Protein AF-A0ABD6BR09-F1 (afdb_monomer_lite)

Structure (mmCIF, N/CA/C/O backbone):
data_AF-A0ABD6BR09-F1
#
_entry.id   AF-A0ABD6BR09-F1
#
loop_
_atom_site.group_PDB
_atom_site.id
_atom_site.type_symbol
_atom_site.label_atom_id
_atom_site.label_alt_id
_atom_site.label_comp_id
_atom_site.label_asym_id
_atom_site.label_entity_id
_atom_site.label_seq_id
_atom_site.pdbx_PDB_ins_code
_atom_site.Cartn_x
_atom_site.Cartn_y
_atom_site.Cartn_z
_atom_site.occupancy
_atom_site.B_iso_or_equiv
_atom_site.auth_seq_id
_atom_site.auth_comp_id
_atom_site.auth_asym_id
_atom_site.auth_atom_id
_atom_site.pdbx_PDB_model_num
ATOM 1 N N . MET A 1 1 ? 2.928 27.603 -24.855 1.00 39.19 1 MET A N 1
ATOM 2 C CA . MET A 1 1 ? 3.794 26.408 -24.837 1.00 39.19 1 MET A CA 1
ATOM 3 C C . MET A 1 1 ? 3.555 25.740 -23.504 1.00 39.19 1 MET A C 1
ATOM 5 O O . MET A 1 1 ? 3.618 26.422 -22.491 1.00 39.19 1 MET A O 1
ATOM 9 N N . SER A 1 2 ? 3.087 24.499 -23.564 1.00 41.56 2 SER A N 1
ATOM 10 C CA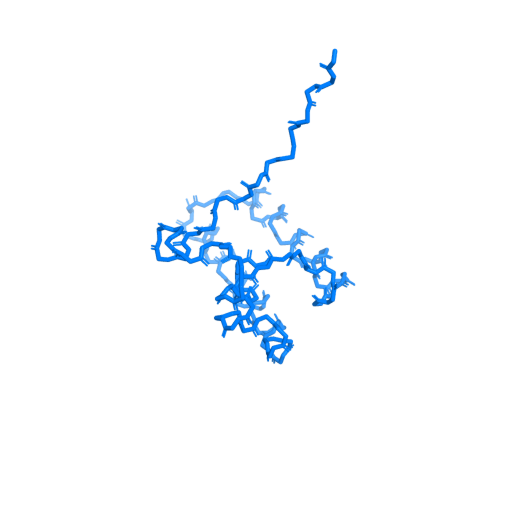 . SER A 1 2 ? 2.477 23.740 -22.475 1.00 41.56 2 SER A CA 1
ATOM 11 C C . SER A 1 2 ? 3.415 23.563 -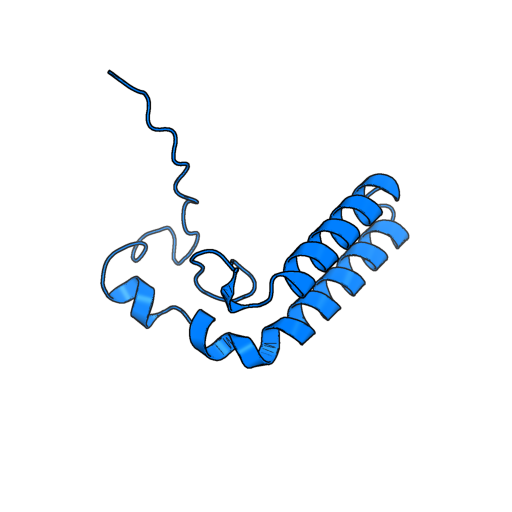21.282 1.00 41.56 2 SER A C 1
ATOM 13 O O . SER A 1 2 ? 4.588 23.255 -21.471 1.00 41.56 2 SER A O 1
ATOM 15 N N . GLY A 1 3 ? 2.884 23.770 -20.075 1.00 40.75 3 GLY A N 1
ATOM 16 C CA . GLY A 1 3 ? 3.529 23.362 -18.834 1.00 40.75 3 GLY A CA 1
ATOM 17 C C . GLY A 1 3 ? 3.370 21.857 -18.679 1.00 40.75 3 GLY A C 1
ATOM 18 O O . GLY A 1 3 ? 2.259 21.374 -18.480 1.00 40.75 3 GLY A O 1
ATOM 19 N N . ASP A 1 4 ? 4.476 21.144 -18.833 1.00 42.34 4 ASP A N 1
ATOM 20 C CA . ASP A 1 4 ? 4.616 19.772 -18.379 1.00 42.34 4 ASP A CA 1
ATOM 21 C C . ASP A 1 4 ? 4.878 19.819 -16.868 1.00 42.34 4 ASP A C 1
ATOM 23 O O . ASP A 1 4 ? 5.876 20.376 -16.414 1.00 42.34 4 ASP A O 1
ATOM 27 N N . THR A 1 5 ? 3.918 19.344 -16.081 1.00 46.31 5 THR A N 1
ATOM 28 C CA . THR A 1 5 ? 4.057 19.138 -14.634 1.00 46.31 5 THR A CA 1
ATOM 29 C C . THR A 1 5 ? 3.987 17.640 -14.375 1.00 46.31 5 THR A C 1
ATOM 31 O O . THR A 1 5 ? 3.120 17.155 -13.657 1.00 46.31 5 THR A O 1
ATOM 34 N N . GLY A 1 6 ? 4.887 16.890 -15.010 1.00 38.06 6 GLY A N 1
ATOM 35 C CA . GLY A 1 6 ? 5.287 15.578 -14.526 1.00 38.06 6 GLY A CA 1
ATOM 36 C C . GLY A 1 6 ? 6.182 15.777 -13.309 1.00 38.06 6 GLY A C 1
ATOM 37 O O . GLY A 1 6 ? 7.363 16.088 -13.448 1.00 38.06 6 GLY A O 1
ATOM 38 N N . GLY A 1 7 ? 5.605 15.680 -12.111 1.00 38.31 7 GLY A N 1
ATOM 39 C CA . GLY A 1 7 ? 6.371 15.644 -10.871 1.00 38.31 7 GLY A CA 1
ATOM 40 C C . GLY A 1 7 ? 7.259 14.407 -10.876 1.00 38.31 7 GLY A C 1
ATOM 41 O O . GLY A 1 7 ? 6.787 13.317 -10.576 1.00 38.31 7 GLY A O 1
ATOM 42 N N . ASN A 1 8 ? 8.529 14.571 -11.249 1.00 48.22 8 ASN A N 1
ATOM 43 C CA . ASN A 1 8 ? 9.554 13.586 -10.931 1.00 48.22 8 ASN A CA 1
ATOM 44 C C . ASN A 1 8 ? 9.557 13.450 -9.410 1.00 48.22 8 ASN A C 1
ATOM 46 O O . ASN A 1 8 ? 9.937 14.398 -8.723 1.00 48.22 8 ASN A O 1
ATOM 50 N N . ALA A 1 9 ? 9.103 12.311 -8.894 1.00 55.22 9 ALA A N 1
ATOM 51 C CA . ALA A 1 9 ? 9.336 11.951 -7.508 1.00 55.22 9 ALA A CA 1
ATOM 52 C C . ALA A 1 9 ? 10.857 12.005 -7.279 1.00 55.22 9 ALA A C 1
ATOM 54 O O . ALA A 1 9 ? 11.615 11.238 -7.877 1.00 55.22 9 ALA A O 1
ATOM 55 N N . GLU A 1 10 ? 11.319 12.998 -6.516 1.00 56.19 10 GLU A N 1
ATOM 56 C CA . GLU A 1 10 ? 12.731 13.160 -6.170 1.00 56.19 10 GLU A CA 1
ATOM 57 C C . GLU A 1 10 ? 13.180 11.907 -5.410 1.00 56.19 10 GLU A C 1
ATOM 59 O O . GLU A 1 10 ? 12.752 11.655 -4.285 1.00 56.19 10 GLU A O 1
ATOM 64 N N . THR A 1 11 ? 14.023 11.085 -6.037 1.00 60.41 11 THR A N 1
ATOM 65 C CA . THR A 1 11 ? 14.483 9.836 -5.423 1.00 60.41 11 THR A CA 1
ATOM 66 C C . THR A 1 11 ? 15.416 10.125 -4.246 1.00 60.41 11 THR A C 1
ATOM 68 O O . THR A 1 11 ? 16.453 10.788 -4.364 1.00 60.41 11 THR A O 1
ATOM 71 N N . VAL A 1 12 ? 15.069 9.584 -3.077 1.00 65.75 12 VAL A N 1
ATOM 72 C CA . VAL A 1 12 ? 15.793 9.828 -1.817 1.00 65.75 12 VAL A CA 1
ATOM 73 C C . VAL A 1 12 ? 17.134 9.071 -1.778 1.00 65.75 12 VAL A C 1
ATOM 75 O O . VAL A 1 12 ? 18.018 9.361 -0.956 1.00 65.75 12 VAL A O 1
ATOM 78 N N . VAL A 1 13 ? 17.352 8.144 -2.719 1.00 65.44 13 VAL A N 1
ATOM 79 C CA . VAL A 1 13 ? 18.515 7.255 -2.768 1.00 65.44 13 VAL A CA 1
ATOM 80 C C . VAL A 1 13 ? 19.819 8.053 -2.836 1.00 65.44 13 VAL A C 1
ATOM 82 O O . VAL A 1 13 ? 20.198 8.663 -3.839 1.00 65.44 13 VAL A O 1
ATOM 85 N N . ARG A 1 14 ? 20.557 8.025 -1.719 1.00 71.56 14 ARG A N 1
ATOM 86 C CA . ARG A 1 14 ? 21.867 8.679 -1.535 1.00 71.56 14 ARG A CA 1
ATOM 87 C C .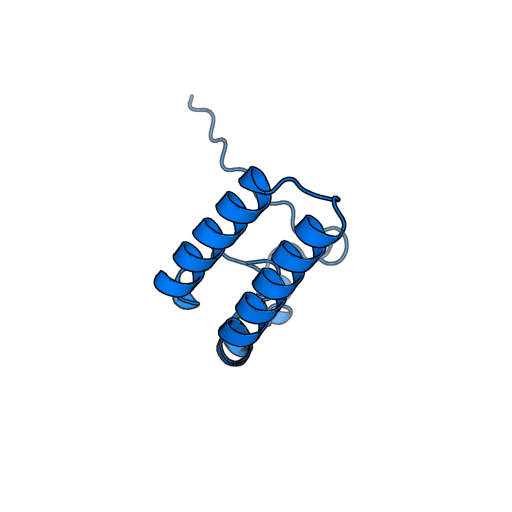 ARG A 1 14 ? 21.884 10.181 -1.866 1.00 71.56 14 ARG A C 1
ATOM 89 O O . ARG A 1 14 ? 22.956 10.687 -2.231 1.00 71.56 14 ARG A O 1
ATOM 96 N N . ARG A 1 15 ? 20.762 10.885 -1.653 1.00 76.12 15 ARG A N 1
ATOM 97 C CA . ARG A 1 15 ? 20.568 12.309 -2.001 1.00 76.12 15 ARG A CA 1
ATOM 98 C C . ARG A 1 15 ? 20.835 12.565 -3.482 1.00 76.12 15 ARG A C 1
ATOM 100 O O . ARG A 1 15 ? 21.722 13.343 -3.824 1.00 76.12 15 ARG A O 1
ATOM 107 N N . GLU A 1 16 ? 20.168 11.800 -4.336 1.00 71.31 16 GLU A N 1
ATOM 108 C CA . GLU A 1 16 ? 20.179 11.944 -5.797 1.00 71.31 16 GLU A CA 1
ATOM 109 C C . GLU A 1 16 ? 21.514 11.705 -6.519 1.00 71.31 16 GLU A C 1
ATOM 111 O O . GLU A 1 16 ? 21.559 11.682 -7.748 1.00 71.31 16 GLU A O 1
ATOM 116 N N . ARG A 1 17 ? 22.619 11.457 -5.801 1.00 71.00 17 ARG A N 1
ATOM 117 C CA . ARG A 1 17 ? 23.955 11.269 -6.407 1.00 71.00 17 ARG A CA 1
ATOM 118 C C . ARG A 1 17 ? 24.017 10.135 -7.436 1.00 71.00 17 ARG A C 1
ATOM 120 O O . ARG A 1 17 ? 24.960 10.087 -8.220 1.00 71.00 17 ARG A O 1
ATOM 127 N N . PHE A 1 18 ? 23.032 9.240 -7.413 1.00 68.50 18 PHE A N 1
ATOM 128 C CA . PHE A 1 18 ? 22.877 8.118 -8.333 1.00 68.50 18 PHE A CA 1
ATOM 129 C C . PHE A 1 18 ? 21.436 7.989 -8.857 1.00 68.50 18 PHE A C 1
ATOM 131 O O . PHE A 1 18 ? 21.014 6.899 -9.226 1.00 68.50 18 PHE A O 1
ATOM 138 N N . ALA A 1 19 ? 20.683 9.096 -8.892 1.00 66.19 19 ALA A N 1
ATOM 139 C CA . ALA A 1 19 ? 19.276 9.125 -9.297 1.00 66.19 19 ALA A CA 1
ATOM 140 C C . ALA A 1 19 ? 19.024 8.735 -10.763 1.00 66.19 19 ALA A C 1
ATOM 142 O O . ALA A 1 19 ? 17.887 8.444 -11.125 1.00 66.19 19 ALA A O 1
ATOM 143 N N . GLY A 1 20 ? 20.058 8.745 -11.610 1.00 68.06 20 GLY A N 1
ATOM 144 C CA . GLY A 1 20 ? 19.929 8.521 -13.045 1.00 68.06 20 GLY A CA 1
ATOM 145 C C . GLY A 1 20 ? 20.989 7.591 -13.627 1.00 68.06 20 GLY A C 1
ATOM 146 O O . GLY A 1 20 ? 22.051 7.352 -13.047 1.00 68.06 20 GLY A O 1
ATOM 147 N N . GLY A 1 21 ? 20.697 7.095 -14.827 1.00 72.94 21 GLY A N 1
ATOM 148 C CA . GLY A 1 21 ? 21.591 6.223 -15.580 1.00 72.94 21 GLY A CA 1
ATOM 149 C C . GLY A 1 21 ? 21.693 4.798 -15.013 1.00 72.94 21 GLY A C 1
ATOM 150 O O . GLY A 1 21 ? 20.918 4.412 -14.139 1.00 72.94 21 GLY A O 1
ATOM 151 N N . PRO A 1 22 ? 22.664 3.999 -15.493 1.00 78.50 22 PRO A N 1
ATOM 152 C CA . PRO A 1 22 ? 22.753 2.560 -15.204 1.00 78.50 22 PRO A CA 1
ATOM 153 C C . PRO A 1 22 ? 22.908 2.203 -13.719 1.00 78.50 22 PRO A C 1
ATOM 155 O O . PRO A 1 22 ? 22.680 1.063 -13.324 1.00 78.50 22 PRO A O 1
ATOM 15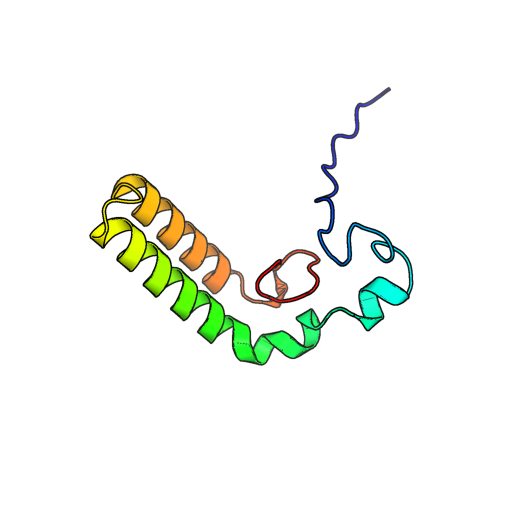8 N N . ALA A 1 23 ? 23.321 3.165 -12.890 1.00 81.19 23 ALA A N 1
ATOM 159 C CA . ALA A 1 23 ? 23.437 2.967 -11.453 1.00 81.19 23 ALA A CA 1
ATOM 160 C C . ALA A 1 23 ? 22.068 2.742 -10.793 1.00 81.19 23 ALA A C 1
ATOM 162 O O . ALA A 1 23 ? 21.989 1.939 -9.872 1.00 81.19 23 ALA A O 1
ATOM 163 N N . ARG A 1 24 ? 20.996 3.390 -11.279 1.00 78.94 24 ARG A N 1
ATOM 164 C CA . ARG A 1 24 ? 19.640 3.248 -10.721 1.00 78.94 24 ARG A CA 1
ATOM 165 C C . ARG A 1 24 ? 19.138 1.811 -10.860 1.00 78.94 24 ARG A C 1
ATOM 167 O O . ARG A 1 24 ? 18.823 1.182 -9.860 1.00 78.94 24 ARG A O 1
ATOM 174 N N . SER A 1 25 ? 19.186 1.261 -12.074 1.00 80.31 25 SER A N 1
ATOM 175 C CA . SER A 1 25 ? 18.784 -0.128 -12.334 1.00 80.31 25 SER A CA 1
ATOM 176 C C . SER A 1 25 ? 19.653 -1.150 -11.602 1.00 80.31 25 SER A C 1
ATOM 178 O O . SER A 1 25 ? 19.184 -2.224 -11.268 1.00 80.31 25 SER A O 1
ATOM 180 N N . PHE A 1 26 ? 20.933 -0.841 -11.365 1.00 85.12 26 PHE A N 1
ATOM 181 C CA . PHE A 1 26 ? 21.823 -1.735 -10.622 1.00 85.12 26 PHE A CA 1
ATOM 182 C C . PHE A 1 26 ? 21.511 -1.776 -9.119 1.00 85.12 26 PHE A C 1
ATOM 184 O O . PHE A 1 26 ? 21.793 -2.776 -8.466 1.00 85.12 26 PHE A O 1
ATOM 191 N N . MET A 1 27 ? 21.002 -0.678 -8.560 1.00 85.38 27 MET A N 1
ATOM 192 C CA . MET A 1 27 ? 20.685 -0.577 -7.135 1.00 85.38 27 MET A CA 1
ATOM 193 C C . MET A 1 27 ? 19.262 -1.028 -6.809 1.00 85.38 27 MET A C 1
ATOM 195 O O . MET A 1 27 ? 19.033 -1.404 -5.668 1.00 85.38 27 MET A O 1
ATOM 199 N N . SER A 1 28 ? 18.346 -0.988 -7.779 1.00 88.75 28 SER A N 1
ATOM 200 C CA . SER A 1 28 ? 16.959 -1.397 -7.574 1.00 88.75 28 SER A CA 1
ATOM 201 C C . SER A 1 28 ? 16.848 -2.887 -7.248 1.00 88.75 28 SER A C 1
ATOM 203 O O . SER A 1 28 ? 17.485 -3.726 -7.893 1.00 88.75 28 SER A O 1
ATOM 205 N N . SER A 1 29 ? 16.023 -3.205 -6.253 1.00 93.00 29 SER A N 1
ATOM 206 C CA . SER A 1 29 ? 15.600 -4.564 -5.912 1.00 93.00 29 SER A CA 1
ATOM 207 C C . SER A 1 29 ? 14.171 -4.878 -6.348 1.00 93.00 29 SER A C 1
ATOM 209 O O . SER A 1 29 ? 13.756 -6.021 -6.180 1.00 93.00 29 SER A O 1
ATOM 211 N N . LEU A 1 30 ? 13.453 -3.930 -6.962 1.00 92.44 30 LEU A N 1
ATOM 212 C CA . LEU A 1 30 ? 12.025 -4.039 -7.279 1.00 92.44 30 LEU A CA 1
ATOM 213 C C . LEU A 1 30 ? 11.651 -5.356 -7.989 1.00 92.44 30 LEU A C 1
ATOM 215 O O . LEU A 1 30 ? 10.792 -6.089 -7.511 1.00 92.44 30 LEU A O 1
ATOM 219 N N . ASP A 1 31 ? 12.373 -5.750 -9.046 1.00 90.81 31 ASP A N 1
ATOM 220 C CA . ASP A 1 31 ? 12.135 -7.027 -9.752 1.00 90.81 31 ASP A CA 1
ATOM 221 C C . ASP A 1 31 ? 12.285 -8.268 -8.845 1.00 90.81 31 ASP A C 1
ATOM 223 O O . ASP A 1 31 ? 11.655 -9.304 -9.059 1.00 90.81 31 ASP A O 1
ATOM 227 N N . ALA A 1 32 ? 13.163 -8.203 -7.841 1.00 91.94 32 ALA A N 1
ATOM 228 C CA . ALA A 1 32 ? 13.386 -9.287 -6.888 1.00 91.94 32 ALA A CA 1
ATOM 229 C C . ALA A 1 32 ? 12.384 -9.267 -5.717 1.00 91.94 32 ALA A C 1
ATOM 231 O O . ALA A 1 32 ? 12.197 -10.300 -5.054 1.00 91.94 32 ALA A O 1
ATOM 232 N N . ASP A 1 33 ? 11.742 -8.126 -5.468 1.00 96.38 33 ASP A N 1
ATOM 233 C CA . ASP A 1 33 ? 10.861 -7.886 -4.325 1.00 96.38 33 ASP A CA 1
ATOM 234 C C . ASP A 1 33 ? 9.413 -8.334 -4.556 1.00 96.38 33 ASP A C 1
ATOM 236 O O . ASP A 1 33 ? 8.635 -8.416 -3.604 1.00 96.38 33 ASP A O 1
ATOM 240 N N . THR A 1 34 ? 9.078 -8.832 -5.751 1.00 94.88 34 THR A N 1
ATOM 241 C CA . THR A 1 34 ? 7.801 -9.527 -6.014 1.00 94.88 34 THR A CA 1
ATOM 242 C C . THR A 1 34 ? 7.488 -10.599 -4.964 1.00 94.88 34 THR A C 1
ATOM 244 O O . THR A 1 34 ? 6.336 -10.826 -4.603 1.00 94.88 34 THR A O 1
ATOM 247 N N . ARG A 1 35 ? 8.522 -11.259 -4.423 1.00 94.88 35 ARG A N 1
ATOM 248 C CA . ARG A 1 35 ? 8.378 -12.300 -3.392 1.00 94.88 35 ARG A CA 1
ATOM 249 C C . ARG A 1 35 ? 7.982 -11.768 -2.007 1.00 94.88 35 ARG A C 1
ATOM 251 O O . ARG A 1 35 ? 7.558 -12.570 -1.178 1.00 94.88 35 ARG A O 1
ATOM 258 N N . ILE A 1 36 ? 8.194 -10.480 -1.731 1.00 96.31 36 ILE A N 1
ATOM 259 C CA . ILE A 1 36 ? 7.881 -9.836 -0.446 1.00 96.31 36 ILE A CA 1
ATOM 260 C C . ILE A 1 36 ? 6.686 -8.880 -0.522 1.00 96.31 36 ILE A C 1
ATOM 262 O O . ILE A 1 36 ? 6.155 -8.552 0.529 1.00 96.31 36 ILE A O 1
ATOM 266 N N . PHE A 1 37 ? 6.201 -8.528 -1.717 1.00 97.38 37 PHE A N 1
ATOM 267 C CA . PHE A 1 37 ? 5.051 -7.636 -1.935 1.00 97.38 37 PHE A CA 1
ATOM 268 C C . PHE A 1 37 ? 3.849 -7.905 -1.014 1.00 97.38 37 PHE A C 1
ATOM 270 O O . PHE A 1 37 ? 3.378 -7.020 -0.311 1.00 97.38 37 PHE A O 1
ATOM 277 N N . ALA A 1 38 ? 3.388 -9.156 -0.936 1.00 97.56 38 ALA A N 1
ATOM 278 C CA . ALA A 1 38 ? 2.249 -9.501 -0.082 1.00 97.56 38 ALA A CA 1
ATOM 279 C C . ALA A 1 38 ? 2.544 -9.335 1.422 1.00 97.56 38 ALA A C 1
ATOM 281 O O . ALA A 1 38 ? 1.645 -9.058 2.212 1.00 97.56 38 ALA A O 1
ATOM 282 N N . ALA A 1 39 ? 3.798 -9.539 1.833 1.00 97.88 39 ALA A N 1
ATOM 283 C CA . ALA A 1 39 ? 4.201 -9.338 3.220 1.00 97.88 39 ALA A CA 1
ATOM 284 C C . ALA A 1 39 ? 4.298 -7.846 3.559 1.00 97.88 39 ALA A C 1
ATOM 286 O O . ALA A 1 39 ? 3.934 -7.473 4.669 1.00 97.88 39 ALA A O 1
ATOM 287 N N . ASP A 1 40 ? 4.745 -7.025 2.610 1.00 98.06 40 ASP A N 1
ATOM 288 C CA . ASP A 1 40 ? 4.822 -5.574 2.749 1.00 98.06 40 ASP A CA 1
ATOM 289 C C . ASP A 1 40 ? 3.430 -4.961 2.956 1.00 98.06 40 ASP A C 1
ATOM 291 O O . ASP A 1 40 ? 3.154 -4.384 4.007 1.00 98.06 40 ASP A O 1
ATOM 295 N N . LEU A 1 41 ? 2.478 -5.291 2.073 1.00 98.25 41 LEU A N 1
ATOM 296 C CA . LEU A 1 41 ? 1.069 -4.909 2.228 1.00 98.25 41 LEU A CA 1
ATOM 297 C C . LEU A 1 41 ? 0.479 -5.348 3.578 1.00 98.25 41 LEU A C 1
ATOM 299 O O . LEU A 1 41 ? -0.270 -4.609 4.217 1.00 98.25 41 LEU A O 1
ATOM 303 N N . ALA A 1 42 ? 0.808 -6.556 4.045 1.00 98.50 42 ALA A N 1
ATOM 304 C CA . ALA A 1 42 ? 0.330 -7.037 5.338 1.00 98.50 42 ALA A CA 1
ATOM 305 C C . ALA A 1 42 ? 0.904 -6.228 6.516 1.00 98.50 42 ALA A C 1
ATOM 307 O O . ALA A 1 42 ? 0.195 -5.988 7.499 1.00 98.50 42 ALA A O 1
ATOM 308 N N . VAL A 1 43 ? 2.172 -5.814 6.429 1.00 98.50 43 VAL A N 1
ATOM 309 C CA . VAL A 1 43 ? 2.822 -4.961 7.431 1.00 98.50 43 VAL A CA 1
ATOM 310 C C . VAL A 1 43 ? 2.208 -3.568 7.421 1.00 98.50 43 VAL A C 1
ATOM 312 O O . VAL A 1 43 ? 1.876 -3.071 8.498 1.00 98.50 43 VAL A O 1
ATOM 315 N N . ASP A 1 44 ? 1.972 -2.984 6.250 1.00 98.56 44 ASP A N 1
ATOM 316 C CA . ASP A 1 44 ? 1.356 -1.664 6.125 1.00 98.56 44 ASP A CA 1
ATOM 317 C C . ASP A 1 44 ? -0.046 -1.635 6.715 1.00 98.56 44 ASP A C 1
ATOM 319 O O . ASP A 1 44 ? -0.349 -0.780 7.543 1.00 98.56 44 ASP A O 1
ATOM 323 N N . ARG A 1 45 ? -0.881 -2.636 6.416 1.00 98.69 45 ARG A N 1
ATOM 324 C CA . ARG A 1 45 ? -2.215 -2.756 7.028 1.00 98.69 45 ARG A CA 1
ATOM 325 C C . ARG A 1 45 ? -2.142 -2.825 8.547 1.00 98.69 45 ARG A C 1
ATOM 327 O O . ARG A 1 45 ? -2.876 -2.120 9.241 1.00 98.69 45 ARG A O 1
ATOM 334 N N . ALA A 1 46 ? -1.255 -3.669 9.074 1.00 98.75 46 ALA A N 1
ATOM 335 C CA . ALA A 1 46 ? -1.059 -3.789 10.514 1.00 98.75 46 ALA A CA 1
ATOM 336 C C . ALA A 1 46 ? -0.566 -2.468 11.125 1.00 98.75 46 ALA A C 1
ATOM 338 O O . ALA A 1 46 ? -0.996 -2.091 12.217 1.00 98.75 46 ALA A O 1
ATOM 339 N N . HIS A 1 47 ? 0.304 -1.748 10.416 1.00 98.81 47 HIS A N 1
ATOM 340 C CA . HIS A 1 47 ? 0.811 -0.455 10.841 1.00 98.81 47 HIS A CA 1
ATOM 341 C C . HIS A 1 47 ? -0.292 0.607 10.850 1.00 98.81 47 HIS A C 1
ATOM 343 O O . HIS A 1 47 ? -0.463 1.273 11.866 1.00 98.81 47 HIS A O 1
ATOM 349 N N . THR A 1 48 ? -1.094 0.719 9.790 1.00 98.81 48 THR A N 1
ATOM 350 C CA . THR A 1 48 ? -2.228 1.650 9.700 1.00 98.81 48 THR A CA 1
ATOM 351 C C . THR A 1 48 ? -3.235 1.426 10.825 1.00 98.81 48 THR A C 1
ATOM 353 O O . THR A 1 48 ? -3.619 2.384 11.496 1.00 98.81 48 THR A O 1
ATOM 356 N N . VAL A 1 49 ? -3.616 0.171 11.091 1.00 98.75 49 VAL A N 1
ATOM 357 C CA . VAL A 1 49 ? -4.514 -0.163 12.212 1.00 98.75 49 VAL A CA 1
ATOM 358 C C . VAL A 1 49 ? -3.895 0.260 13.541 1.00 98.75 49 VAL A C 1
ATOM 360 O O . VAL A 1 49 ? -4.547 0.927 14.343 1.00 98.75 49 VAL A O 1
ATOM 363 N N . MET A 1 50 ? -2.618 -0.058 13.761 1.00 98.75 50 MET A N 1
ATOM 364 C CA . MET A 1 50 ? -1.912 0.343 14.976 1.00 98.75 50 MET A CA 1
ATOM 365 C C . MET A 1 50 ? -1.870 1.872 15.136 1.00 98.75 50 MET A C 1
ATOM 367 O O . MET A 1 50 ? -2.117 2.369 16.234 1.00 98.75 50 MET A O 1
ATOM 371 N N . LEU A 1 51 ? -1.618 2.636 14.067 1.00 98.88 51 LEU A N 1
ATOM 372 C CA . LEU A 1 51 ? -1.616 4.103 14.112 1.00 98.88 51 LEU A CA 1
ATOM 373 C C . LEU A 1 51 ? -2.981 4.668 14.538 1.00 98.88 51 LEU A C 1
ATOM 375 O O . LEU A 1 51 ? -3.019 5.618 15.326 1.00 98.88 51 LEU A O 1
ATOM 379 N N . ALA A 1 52 ? -4.080 4.079 14.058 1.00 98.75 52 ALA A N 1
ATOM 380 C CA . ALA A 1 52 ? -5.434 4.452 14.464 1.00 98.75 52 ALA A CA 1
ATOM 381 C C . ALA A 1 52 ? -5.691 4.116 15.944 1.00 98.75 52 ALA A C 1
ATOM 383 O O . ALA A 1 52 ? -6.134 4.970 16.711 1.00 98.75 52 ALA A O 1
ATOM 384 N N . GLU A 1 53 ? -5.314 2.913 16.394 1.00 98.62 53 GLU A N 1
ATOM 385 C CA . GLU A 1 53 ? -5.447 2.496 17.799 1.00 98.62 53 GLU A CA 1
ATOM 386 C C . GLU A 1 53 ? -4.638 3.377 18.767 1.00 98.62 53 GLU A C 1
ATOM 388 O O . GLU A 1 53 ? -5.049 3.594 19.909 1.00 98.62 53 GLU A O 1
ATOM 393 N N . GLN A 1 54 ? -3.490 3.902 18.324 1.00 98.75 54 GLN A N 1
ATOM 394 C CA . GLN A 1 54 ? -2.681 4.856 19.092 1.00 98.75 54 GLN A CA 1
ATOM 395 C C . GLN A 1 54 ? -3.201 6.302 19.015 1.00 98.75 54 GLN A C 1
ATOM 397 O O . GLN A 1 54 ? -2.634 7.186 19.661 1.00 98.75 54 GLN A O 1
ATOM 402 N N . GLY A 1 55 ? -4.260 6.567 18.243 1.00 98.31 55 GLY A N 1
ATOM 403 C CA . GLY A 1 55 ? -4.817 7.906 18.041 1.00 98.31 55 GLY A CA 1
ATOM 404 C C . GLY A 1 55 ? -3.883 8.852 17.282 1.00 98.31 55 GLY A C 1
ATOM 405 O O . GLY A 1 55 ? -3.971 10.067 17.462 1.00 98.31 55 GLY A O 1
ATOM 406 N N . ILE A 1 56 ? -2.959 8.310 16.480 1.00 98.75 56 ILE A N 1
ATOM 407 C CA . ILE A 1 56 ? -2.033 9.094 15.649 1.00 98.75 56 ILE A CA 1
ATOM 408 C C . ILE A 1 56 ? -2.735 9.560 14.368 1.00 98.75 56 ILE A C 1
ATOM 410 O O . ILE A 1 56 ? -2.501 10.682 13.919 1.00 98.75 56 ILE A O 1
ATOM 414 N N . ILE A 1 57 ? -3.614 8.721 13.818 1.00 98.62 57 ILE A N 1
ATOM 415 C CA . ILE A 1 57 ? -4.507 9.038 12.696 1.00 98.62 57 ILE A CA 1
ATOM 416 C C . ILE A 1 57 ? -5.961 8.767 13.099 1.00 98.62 57 ILE A C 1
ATOM 418 O O . ILE A 1 57 ? -6.210 7.995 14.026 1.00 98.62 57 ILE A O 1
ATOM 422 N N . GLY A 1 58 ? -6.915 9.423 12.434 1.00 98.50 58 GLY A N 1
ATOM 423 C CA . GLY A 1 58 ? -8.343 9.172 12.650 1.00 98.50 58 GLY A CA 1
ATOM 424 C C . GLY A 1 58 ? -8.845 7.939 11.894 1.00 98.50 58 GLY A C 1
ATOM 425 O O . GLY A 1 58 ? -8.232 7.522 10.914 1.00 98.50 58 GLY A O 1
ATOM 426 N N . ASP A 1 59 ? -9.991 7.397 12.315 1.00 98.38 59 ASP A N 1
ATOM 427 C CA . ASP A 1 59 ? -10.610 6.215 11.690 1.00 98.38 59 ASP A CA 1
ATOM 428 C C . ASP A 1 59 ? -10.923 6.428 10.198 1.00 98.38 59 ASP A C 1
ATOM 430 O O . ASP A 1 59 ? -10.752 5.511 9.397 1.00 98.38 59 ASP A O 1
ATOM 434 N N . ASP A 1 60 ? -11.328 7.644 9.813 1.00 98.50 60 ASP A N 1
ATOM 435 C CA . ASP A 1 60 ? -11.606 7.997 8.415 1.00 98.50 60 ASP A CA 1
ATOM 436 C C . ASP A 1 60 ? -10.331 7.934 7.551 1.00 98.50 60 ASP A C 1
ATOM 438 O O . ASP A 1 60 ? -10.348 7.366 6.457 1.00 98.50 60 ASP A O 1
ATOM 442 N N . ASP A 1 61 ? -9.211 8.469 8.054 1.00 98.75 61 ASP A N 1
ATOM 443 C CA . ASP A 1 61 ? -7.917 8.425 7.360 1.00 98.75 61 ASP A CA 1
ATOM 444 C C . ASP A 1 61 ? -7.384 6.987 7.291 1.00 98.75 61 ASP A C 1
ATOM 446 O O . ASP A 1 61 ? -6.881 6.553 6.255 1.00 98.75 61 ASP A O 1
ATOM 450 N N . ALA A 1 62 ? -7.525 6.226 8.379 1.00 98.75 62 ALA A N 1
ATOM 451 C CA . ALA A 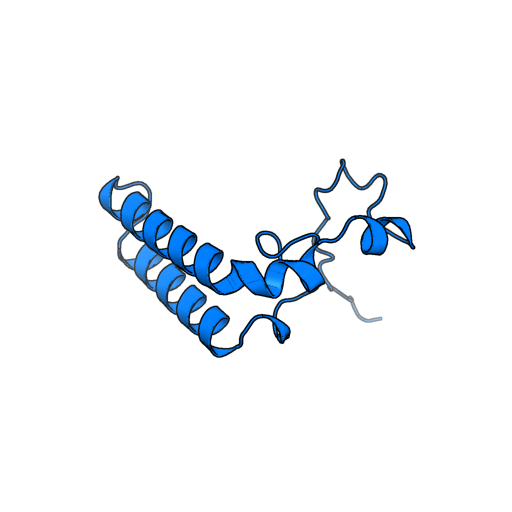1 62 ? -7.134 4.822 8.423 1.00 98.75 62 ALA A CA 1
ATOM 452 C C . ALA A 1 62 ? -7.923 3.984 7.407 1.00 98.75 62 ALA A C 1
ATOM 454 O O . ALA A 1 62 ? -7.326 3.194 6.678 1.00 98.75 62 ALA A O 1
ATOM 455 N N . GLY A 1 63 ? -9.241 4.191 7.314 1.00 98.69 63 GLY A N 1
ATOM 456 C CA . GLY A 1 63 ? -10.091 3.545 6.314 1.00 98.69 63 GLY A CA 1
ATOM 457 C C . GLY A 1 63 ? -9.655 3.873 4.887 1.00 98.69 63 GLY A C 1
ATOM 458 O O . GLY A 1 63 ? -9.459 2.965 4.086 1.00 98.69 63 GLY A O 1
ATOM 459 N N . ALA A 1 64 ? -9.399 5.151 4.592 1.00 98.81 64 ALA A N 1
ATOM 460 C CA . ALA A 1 64 ? -8.939 5.574 3.270 1.00 98.81 64 ALA A CA 1
ATOM 461 C C . ALA A 1 64 ? -7.592 4.941 2.872 1.00 98.81 64 ALA A C 1
ATOM 463 O O . ALA A 1 64 ? -7.403 4.568 1.715 1.00 98.81 64 ALA A O 1
ATOM 464 N N . ILE A 1 65 ? -6.660 4.798 3.821 1.00 98.69 65 ILE A N 1
ATOM 465 C CA . ILE A 1 65 ? -5.374 4.129 3.578 1.00 98.69 65 ILE A CA 1
ATOM 466 C C . ILE A 1 65 ? -5.584 2.631 3.321 1.00 98.69 65 ILE A C 1
ATOM 468 O O . ILE A 1 65 ? -5.005 2.093 2.381 1.00 98.69 65 ILE A O 1
ATOM 472 N N . LEU A 1 66 ? -6.422 1.954 4.111 1.00 98.81 66 LEU A N 1
ATOM 473 C CA . LEU A 1 66 ? -6.698 0.524 3.932 1.00 98.81 66 LEU A CA 1
ATOM 474 C C . LEU A 1 66 ? -7.368 0.224 2.580 1.00 98.81 66 LEU A C 1
ATOM 476 O O . LEU A 1 66 ? -6.961 -0.725 1.913 1.00 98.81 66 LEU A O 1
ATOM 480 N N . ASP A 1 67 ? -8.315 1.059 2.146 1.00 98.75 67 ASP A N 1
ATOM 481 C CA . ASP A 1 67 ? -8.960 0.944 0.829 1.00 98.75 67 ASP A CA 1
ATOM 482 C C . ASP A 1 67 ? -7.955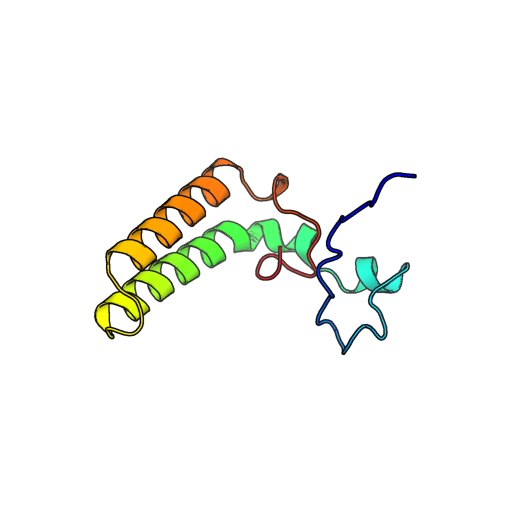 1.169 -0.321 1.00 98.75 67 ASP A C 1
ATOM 484 O O . ASP A 1 67 ? -8.014 0.521 -1.373 1.00 98.75 67 ASP A O 1
ATOM 488 N N . ALA A 1 68 ? -6.999 2.084 -0.135 1.00 98.44 68 ALA A N 1
ATOM 489 C CA . ALA A 1 68 ? -5.925 2.295 -1.101 1.00 98.44 68 ALA A CA 1
ATOM 490 C C . ALA A 1 68 ? -4.989 1.076 -1.178 1.00 98.44 68 ALA A C 1
ATOM 492 O O . ALA A 1 68 ? -4.636 0.658 -2.280 1.00 98.44 68 ALA A O 1
ATOM 493 N N . LEU A 1 69 ? -4.646 0.465 -0.039 1.00 98.44 69 LEU A N 1
ATOM 494 C CA . LEU A 1 69 ? -3.854 -0.770 0.005 1.00 98.44 69 LEU A CA 1
ATOM 495 C C . LEU A 1 69 ? -4.586 -1.944 -0.668 1.00 98.44 69 LEU A C 1
ATOM 497 O O . LEU A 1 69 ? -3.949 -2.703 -1.392 1.00 98.44 69 LEU A O 1
ATOM 501 N N . ASP A 1 70 ? -5.913 -2.059 -0.511 1.00 98.56 70 ASP A N 1
ATOM 502 C CA . ASP A 1 70 ? -6.735 -3.035 -1.256 1.00 98.56 70 ASP A CA 1
ATOM 503 C C . ASP A 1 70 ? -6.613 -2.823 -2.768 1.00 98.56 70 ASP A C 1
ATOM 505 O O . ASP A 1 70 ? -6.418 -3.769 -3.528 1.00 98.56 70 ASP A O 1
ATOM 509 N N . THR A 1 71 ? -6.653 -1.564 -3.206 1.00 98.38 71 THR A N 1
ATOM 510 C CA . THR A 1 71 ? -6.512 -1.219 -4.625 1.00 98.38 71 THR A CA 1
ATOM 511 C C . THR A 1 71 ? -5.129 -1.593 -5.172 1.00 98.38 71 THR A C 1
ATOM 513 O O . THR A 1 71 ? -5.026 -2.071 -6.303 1.00 98.38 71 THR A O 1
ATOM 516 N N . VAL A 1 72 ? -4.062 -1.393 -4.389 1.00 97.50 72 VAL A N 1
ATOM 517 C CA . VAL A 1 72 ? -2.691 -1.788 -4.762 1.00 97.50 72 VAL A CA 1
ATOM 518 C C . VAL A 1 72 ? -2.559 -3.310 -4.822 1.00 97.50 72 VAL A C 1
ATOM 520 O O . VAL A 1 72 ? -1.996 -3.839 -5.781 1.00 97.50 72 VAL A O 1
ATOM 523 N N . GLU A 1 73 ? -3.113 -4.025 -3.841 1.00 97.81 73 GLU A N 1
ATOM 524 C CA . GLU A 1 73 ? -3.123 -5.490 -3.814 1.00 97.81 73 GLU A CA 1
ATOM 525 C C . GLU A 1 73 ? -3.827 -6.077 -5.046 1.00 97.81 73 GLU A C 1
ATOM 527 O O . GLU A 1 73 ? -3.277 -6.965 -5.703 1.00 97.81 73 GLU A O 1
ATOM 532 N N . ASP A 1 74 ? -4.996 -5.535 -5.402 1.00 98.25 74 ASP A N 1
ATOM 533 C CA . ASP A 1 74 ? -5.781 -5.950 -6.570 1.00 98.25 74 ASP A CA 1
ATOM 534 C C . ASP A 1 74 ? -5.067 -5.660 -7.900 1.00 98.25 74 ASP A C 1
ATOM 536 O O . ASP A 1 74 ? -5.173 -6.441 -8.852 1.00 98.25 74 ASP A O 1
ATOM 540 N N . ALA A 1 75 ? -4.344 -4.539 -7.988 1.00 97.44 75 ALA A N 1
ATOM 541 C CA . ALA A 1 75 ? -3.552 -4.187 -9.166 1.00 97.44 75 ALA A CA 1
ATOM 542 C C . ALA A 1 75 ? -2.306 -5.082 -9.316 1.00 97.44 75 ALA A C 1
ATOM 544 O O . ALA A 1 75 ? -1.909 -5.411 -10.438 1.00 97.44 75 ALA A O 1
ATOM 545 N N . GLY A 1 76 ? -1.737 -5.518 -8.190 1.00 96.88 76 GLY A N 1
ATOM 546 C CA . GLY A 1 76 ? -0.589 -6.413 -8.117 1.00 96.88 76 GLY A CA 1
ATOM 547 C C . GLY A 1 76 ? 0.758 -5.726 -8.360 1.00 96.88 76 GLY A C 1
ATOM 548 O O . GLY A 1 76 ? 0.843 -4.594 -8.830 1.00 96.88 76 GLY A O 1
ATOM 549 N N . HIS A 1 77 ? 1.836 -6.458 -8.068 1.00 96.44 77 HIS A N 1
ATOM 550 C CA . HIS A 1 77 ? 3.216 -5.958 -8.125 1.00 96.44 77 HIS A CA 1
ATOM 551 C C . HIS A 1 77 ? 3.604 -5.338 -9.482 1.00 96.44 77 HIS A C 1
ATOM 553 O O . HIS A 1 77 ? 4.301 -4.332 -9.526 1.00 96.44 77 HIS A O 1
ATOM 559 N N . ASP A 1 78 ? 3.135 -5.904 -10.597 1.00 95.19 78 ASP A N 1
ATOM 560 C CA . ASP A 1 78 ? 3.478 -5.422 -11.945 1.00 95.19 78 ASP A CA 1
ATOM 561 C C . ASP A 1 78 ? 2.871 -4.043 -12.274 1.00 95.19 78 ASP A C 1
ATOM 563 O O . ASP A 1 78 ? 3.243 -3.430 -13.276 1.00 95.19 78 ASP A O 1
ATOM 567 N N . ALA A 1 79 ? 1.918 -3.569 -11.466 1.00 94.69 79 ALA A N 1
ATOM 568 C CA . ALA A 1 79 ? 1.281 -2.264 -11.619 1.00 94.69 79 ALA A CA 1
ATOM 569 C C . ALA A 1 79 ? 1.953 -1.157 -10.789 1.00 94.69 79 ALA A C 1
ATOM 571 O O . ALA A 1 79 ? 1.557 0.006 -10.918 1.00 94.69 79 ALA A O 1
ATOM 572 N N . LEU A 1 80 ? 2.945 -1.500 -9.958 1.00 92.81 80 LEU A N 1
ATOM 573 C CA . LEU A 1 80 ? 3.706 -0.524 -9.186 1.00 92.81 80 LEU A CA 1
ATOM 574 C C . LEU A 1 80 ? 4.494 0.410 -10.126 1.00 92.81 80 LEU A C 1
ATOM 576 O O . LEU A 1 80 ? 4.987 -0.027 -11.173 1.00 92.81 80 LEU A O 1
ATOM 580 N N . PRO A 1 81 ? 4.609 1.708 -9.802 1.00 91.06 81 PRO A N 1
ATOM 581 C CA . PRO A 1 81 ? 5.450 2.628 -10.555 1.00 91.06 81 PRO A CA 1
ATOM 582 C C . PRO A 1 81 ? 6.943 2.321 -10.335 1.00 91.06 81 PRO A C 1
ATOM 584 O O . PRO A 1 81 ? 7.335 1.433 -9.583 1.00 91.06 81 PRO A O 1
ATOM 587 N N . GLU A 1 82 ? 7.818 3.051 -11.031 1.00 85.38 82 GLU A N 1
ATOM 588 C CA . GLU A 1 82 ? 9.262 2.847 -10.892 1.00 85.38 82 GLU A CA 1
ATOM 589 C C . GLU A 1 82 ? 9.777 3.285 -9.507 1.00 85.38 82 GLU A C 1
ATOM 591 O O . GLU A 1 82 ? 9.922 4.482 -9.250 1.00 85.38 82 GLU A O 1
ATOM 596 N N . GLY A 1 83 ? 10.167 2.323 -8.672 1.00 86.19 83 GLY A N 1
ATOM 597 C CA . GLY A 1 83 ? 10.818 2.537 -7.372 1.00 86.19 83 GLY A CA 1
ATOM 598 C C . GLY A 1 83 ? 12.199 1.879 -7.265 1.00 86.19 83 GLY A C 1
ATOM 599 O O . GLY A 1 83 ? 12.617 1.107 -8.135 1.00 86.19 83 GLY A O 1
ATOM 600 N N . GLU A 1 84 ? 12.953 2.203 -6.213 1.00 87.56 84 GLU A N 1
ATOM 601 C CA . GLU A 1 84 ? 14.145 1.436 -5.843 1.00 87.56 84 GLU A CA 1
ATOM 602 C C . GLU A 1 84 ? 13.763 0.024 -5.391 1.00 87.56 84 GLU A C 1
ATOM 604 O O . GLU A 1 84 ? 14.312 -0.950 -5.911 1.00 87.56 84 GLU A O 1
ATOM 609 N N . ASP A 1 85 ? 12.797 -0.074 -4.487 1.00 91.75 85 ASP A N 1
ATOM 610 C CA . ASP A 1 85 ? 12.283 -1.306 -3.905 1.00 91.75 85 ASP A CA 1
ATOM 611 C C . ASP A 1 85 ? 10.748 -1.266 -3.815 1.00 91.75 85 ASP A C 1
ATOM 613 O O . ASP A 1 85 ? 10.117 -0.282 -4.205 1.00 91.75 85 ASP A O 1
ATOM 617 N N . VAL A 1 86 ? 10.144 -2.351 -3.328 1.00 93.44 86 VAL A N 1
ATOM 618 C CA . VAL A 1 86 ? 8.680 -2.446 -3.189 1.00 93.44 86 VAL A CA 1
ATOM 619 C C . VAL A 1 86 ? 8.087 -1.447 -2.189 1.00 93.44 86 VAL A C 1
ATOM 621 O O . VAL A 1 86 ? 6.933 -1.078 -2.342 1.00 93.44 86 VAL A O 1
ATOM 624 N N . HIS A 1 87 ? 8.868 -0.992 -1.204 1.00 92.12 87 HIS A N 1
ATOM 625 C CA . HIS A 1 87 ? 8.394 -0.062 -0.178 1.00 92.12 87 HIS A CA 1
ATOM 626 C C . HIS A 1 87 ? 8.327 1.380 -0.712 1.00 92.12 87 HIS A C 1
ATOM 628 O O . HIS A 1 87 ? 7.568 2.198 -0.194 1.00 92.12 87 HIS A O 1
ATOM 634 N N . GLU A 1 88 ? 9.172 1.734 -1.692 1.00 90.00 88 GLU A N 1
ATOM 635 C CA . GLU A 1 88 ? 9.137 3.042 -2.367 1.00 90.00 88 GLU A CA 1
ATOM 636 C C . GLU A 1 88 ? 8.108 3.093 -3.505 1.00 90.00 88 GLU A C 1
ATOM 638 O O . GLU A 1 88 ? 7.572 4.171 -3.768 1.00 90.00 88 GLU A O 1
ATOM 643 N N . ALA A 1 89 ? 7.900 1.973 -4.203 1.00 85.19 89 ALA A N 1
ATOM 644 C CA . ALA A 1 89 ? 7.138 1.912 -5.448 1.00 85.19 89 ALA A CA 1
ATOM 645 C C . ALA A 1 89 ? 5.634 2.161 -5.242 1.00 85.19 89 ALA A C 1
ATOM 647 O O . ALA A 1 89 ? 4.975 1.410 -4.499 1.00 85.19 89 ALA A O 1
#

Sequence (89 aa):
MSGDTGGNAETVVRRERFAGGPARSFMSSLDADTRIFAADLAVDRAHTVMLAEQGIIGDDDAGAILDALDTVEDAGHDALPEGEDVHEA

pLDDT: mean 85.96, std 17.83, range [38.06, 98.88]

Radius of gyration: 15.97 Å; chains: 1; bounding box: 36×39×44 Å

Secondary structure (DSSP, 8-state):
-----------TTTTTTTSSTHHHHHH--HHHHTTTHHHHHHHHHHHHHHHHHTTSS-HHHHHHHHHHHHHHHHH-GGG--S-SSTTT-

Organism: NCBI:txid1515593

Foldseek 3Di:
DDDDPPPPPQAPVVRCPQVDDPSLVVQACLVVCLVCLVVLLVVVLVVLVVCCVVVVDDPVVSVVVNVVSVVDVVCGSVPDDDDSHSNGD

InterPro domains:
  IPR008948 L-Aspartase-like [SSF48557] (15-87)
  IPR024083 Fumarase/histidase, N-terminal [G3DSA:1.10.275.10] (15-89)